Protein AF-A0A564Q6F2-F1 (afdb_monomer)

Secondary structure (DSSP, 8-state):
--HHHHHHHTT--TTEEEEEEEEETTTTEEEEEEEE-TT-EE--TTT--TTEEEEEEEEEEEEEEEETTEEEEEEEEEEEE----

Foldseek 3Di:
DCQVVCCVVVVPDPQKGFPDWDQDVVQLAIETEIEGDQLDWDQQPPPRRTGFHQPDWDWDKDWDPRDVSGTYIYIYTHGDGDDPD

Solvent-accessible surface area (backbone atoms only — not comparable to full-atom values): 5124 Å² total; per-residue (Å²): 143,58,61,70,58,52,33,62,75,68,66,58,50,85,72,46,38,78,76,46,76,50,75,41,78,91,79,33,34,33,42,36,36,37,39,62,60,89,87,56,59,41,60,33,93,86,80,62,45,71,71,27,50,56,80,47,72,44,81,45,77,44,80,53,76,58,56,95,84,18,48,26,36,41,36,32,59,43,69,40,63,68,71,99,119

Structure (mmCIF, N/CA/C/O backbone):
data_AF-A0A564Q6F2-F1
#
_entry.id   AF-A0A564Q6F2-F1
#
loop_
_atom_site.group_PDB
_atom_site.id
_atom_site.type_symbol
_atom_site.label_atom_id
_atom_site.label_alt_id
_atom_site.label_comp_id
_atom_site.label_asym_id
_atom_site.label_entity_id
_atom_site.label_seq_id
_atom_site.pdbx_PDB_ins_code
_atom_site.Cartn_x
_atom_site.Cartn_y
_atom_site.Cartn_z
_atom_site.occupancy
_atom_site.B_iso_or_equiv
_atom_site.auth_seq_id
_atom_site.auth_comp_id
_atom_site.auth_asym_id
_atom_site.auth_atom_id
_atom_site.pdbx_PDB_model_num
ATOM 1 N N . MET A 1 1 ? 2.281 10.566 10.252 1.00 60.06 1 MET A N 1
ATOM 2 C CA . MET A 1 1 ? 3.207 10.008 11.276 1.00 60.06 1 MET A CA 1
ATOM 3 C C . MET A 1 1 ? 2.681 8.694 11.877 1.00 60.06 1 MET A C 1
ATOM 5 O O . MET A 1 1 ? 2.824 8.454 13.069 1.00 60.06 1 MET A O 1
ATOM 9 N N . TYR A 1 2 ? 2.123 7.820 11.033 1.00 75.88 2 TYR A N 1
ATOM 10 C CA . TYR A 1 2 ? 1.864 6.398 11.331 1.00 75.88 2 TYR A CA 1
ATOM 11 C C . TYR A 1 2 ? 2.323 5.500 10.168 1.00 75.88 2 TYR A C 1
ATOM 13 O O . TYR A 1 2 ? 2.283 4.277 10.274 1.00 75.88 2 TYR A O 1
ATOM 21 N N . GLU A 1 3 ? 2.795 6.098 9.067 1.00 81.19 3 GLU A N 1
ATOM 22 C CA . GLU A 1 3 ? 3.131 5.381 7.838 1.00 81.19 3 GLU A CA 1
ATOM 23 C C . GLU A 1 3 ? 4.280 4.389 8.036 1.00 81.19 3 GLU A C 1
ATOM 25 O O . GLU A 1 3 ? 4.184 3.266 7.563 1.00 81.19 3 GLU A O 1
ATOM 30 N N . ASP A 1 4 ? 5.325 4.743 8.796 1.00 84.75 4 ASP A N 1
ATOM 31 C CA . ASP A 1 4 ? 6.455 3.833 9.059 1.00 84.75 4 ASP A CA 1
ATOM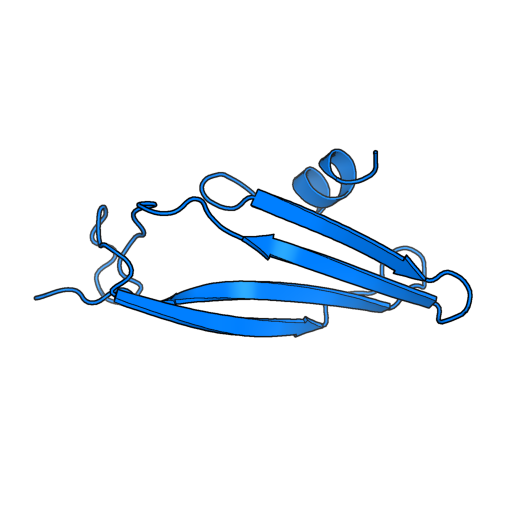 32 C C . ASP A 1 4 ? 6.026 2.581 9.843 1.00 84.75 4 ASP A C 1
ATOM 34 O O . ASP A 1 4 ? 6.501 1.478 9.567 1.00 84.75 4 ASP A O 1
ATOM 38 N N . LEU A 1 5 ? 5.073 2.730 10.774 1.00 88.12 5 LEU A N 1
ATOM 39 C CA . LEU A 1 5 ? 4.521 1.609 11.535 1.00 88.12 5 LEU A CA 1
ATOM 40 C C . LEU A 1 5 ? 3.788 0.641 10.607 1.00 88.12 5 LEU A C 1
ATOM 42 O O . LEU A 1 5 ? 4.065 -0.558 10.638 1.00 88.12 5 LEU A O 1
ATOM 46 N N . PHE A 1 6 ? 2.874 1.144 9.775 1.00 88.06 6 PHE A N 1
ATOM 47 C CA . PHE A 1 6 ? 2.127 0.301 8.842 1.00 88.06 6 PHE A CA 1
ATOM 48 C C . PHE A 1 6 ? 3.028 -0.280 7.754 1.00 88.06 6 PHE A C 1
ATOM 50 O O . PHE A 1 6 ? 2.911 -1.466 7.458 1.00 88.06 6 PHE A 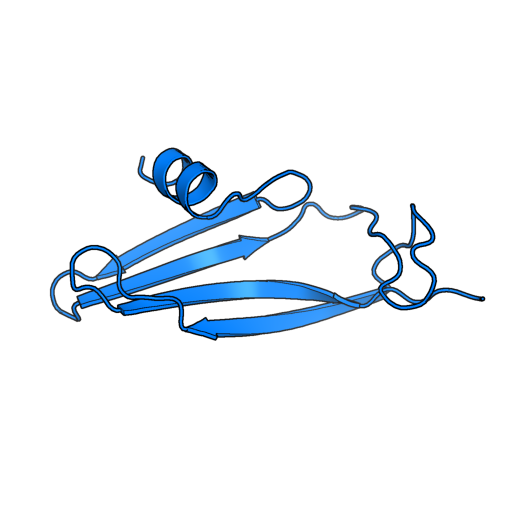O 1
ATOM 57 N N . ARG A 1 7 ? 3.990 0.500 7.245 1.00 89.31 7 ARG A N 1
ATOM 58 C CA . ARG A 1 7 ? 4.997 0.040 6.283 1.00 89.31 7 ARG A CA 1
ATOM 59 C C . ARG A 1 7 ? 5.764 -1.166 6.817 1.00 89.31 7 ARG A C 1
ATOM 61 O O . ARG A 1 7 ? 5.841 -2.184 6.138 1.00 89.31 7 ARG A O 1
ATOM 68 N N . LYS A 1 8 ? 6.269 -1.087 8.051 1.00 88.12 8 LYS A N 1
ATOM 69 C CA . LYS A 1 8 ? 6.985 -2.202 8.691 1.00 88.12 8 LYS A CA 1
ATOM 70 C C . LYS A 1 8 ? 6.073 -3.372 9.033 1.00 88.12 8 LYS A C 1
ATOM 72 O O . LYS A 1 8 ? 6.456 -4.516 8.830 1.00 88.12 8 LYS A O 1
ATOM 77 N N . THR A 1 9 ? 4.873 -3.100 9.537 1.00 88.56 9 THR A N 1
ATOM 78 C CA . THR A 1 9 ? 3.947 -4.155 9.980 1.00 88.56 9 THR A CA 1
ATOM 79 C C . THR A 1 9 ? 3.421 -4.983 8.809 1.00 88.56 9 THR A C 1
ATOM 81 O O . THR A 1 9 ? 3.244 -6.189 8.942 1.00 88.56 9 THR A O 1
ATOM 84 N N . LEU A 1 10 ? 3.198 -4.347 7.658 1.00 89.25 10 LEU A N 1
ATOM 85 C CA . LEU A 1 10 ? 2.729 -4.997 6.433 1.00 89.25 10 LEU A CA 1
ATOM 86 C C . LEU A 1 10 ? 3.872 -5.449 5.515 1.00 89.25 10 LEU A C 1
ATOM 88 O O . LEU A 1 10 ? 3.601 -5.947 4.427 1.00 89.25 10 LEU A O 1
ATOM 92 N N . ASN A 1 11 ? 5.127 -5.274 5.943 1.00 90.00 11 ASN A N 1
ATOM 93 C CA . ASN A 1 11 ? 6.323 -5.565 5.155 1.00 90.00 11 ASN A CA 1
ATOM 94 C C . ASN A 1 11 ? 6.262 -4.951 3.739 1.00 90.00 11 ASN A C 1
ATOM 96 O O . ASN A 1 11 ? 6.477 -5.626 2.734 1.00 90.00 11 ASN A O 1
ATOM 100 N N . ILE A 1 12 ? 5.907 -3.666 3.667 1.00 88.44 12 ILE A N 1
ATOM 101 C CA . ILE A 1 12 ? 5.827 -2.912 2.412 1.00 88.44 12 ILE A CA 1
ATOM 102 C C . ILE A 1 12 ? 7.240 -2.454 2.037 1.00 88.44 12 ILE A C 1
ATOM 104 O O . ILE A 1 12 ? 7.793 -1.505 2.608 1.00 88.44 12 ILE A O 1
ATOM 108 N N . GLU A 1 13 ? 7.814 -3.151 1.068 1.00 86.88 13 GLU A N 1
ATOM 109 C CA . GLU A 1 13 ? 9.157 -2.917 0.547 1.00 86.88 13 GLU A CA 1
ATOM 110 C C . GLU A 1 13 ? 9.112 -2.214 -0.811 1.00 86.88 13 GLU A C 1
ATOM 112 O O . GLU A 1 13 ? 8.096 -2.230 -1.511 1.00 86.88 13 GLU A O 1
ATOM 117 N N . ASP A 1 14 ? 10.232 -1.601 -1.191 1.00 82.69 14 ASP A N 1
ATOM 118 C CA . ASP A 1 14 ? 10.403 -1.057 -2.534 1.00 82.69 14 ASP A CA 1
ATOM 119 C C . ASP A 1 14 ? 10.106 -2.141 -3.593 1.00 82.69 14 ASP A C 1
ATOM 121 O O . ASP A 1 14 ? 10.523 -3.292 -3.434 1.00 82.69 14 ASP A O 1
ATOM 125 N N . PRO A 1 15 ? 9.383 -1.807 -4.676 1.00 87.62 15 PRO A N 1
ATOM 126 C CA . PRO A 1 15 ? 9.054 -0.455 -5.141 1.00 87.62 15 PRO A CA 1
ATOM 127 C C . PRO A 1 15 ? 7.716 0.113 -4.626 1.00 87.62 15 PRO A C 1
ATOM 129 O O . PRO A 1 15 ? 7.260 1.152 -5.110 1.00 87.62 15 PRO A O 1
ATOM 132 N N . TRP A 1 16 ? 7.065 -0.566 -3.682 1.00 90.44 16 TRP A N 1
ATOM 133 C CA . TRP A 1 16 ? 5.780 -0.144 -3.137 1.00 90.44 16 TRP A CA 1
ATOM 134 C C . TRP A 1 16 ? 5.953 0.938 -2.075 1.00 90.44 16 TRP A C 1
ATOM 136 O O . TRP A 1 16 ? 6.808 0.855 -1.190 1.00 90.44 16 TRP A O 1
ATOM 146 N N . VAL A 1 17 ? 5.094 1.947 -2.139 1.00 90.62 17 VAL A N 1
ATOM 147 C CA . VAL A 1 17 ? 5.049 3.063 -1.199 1.00 90.62 17 VAL A CA 1
ATOM 148 C C . VAL A 1 17 ? 3.670 3.144 -0.568 1.00 90.62 17 VAL A C 1
ATOM 150 O O . VAL A 1 17 ? 2.657 2.932 -1.224 1.00 90.62 17 VAL A O 1
ATOM 153 N N . LEU A 1 18 ? 3.629 3.443 0.726 1.00 91.25 18 LEU A N 1
ATOM 154 C CA . LEU A 1 18 ? 2.387 3.784 1.406 1.00 91.25 18 LEU A CA 1
ATOM 155 C C . LEU A 1 18 ? 2.159 5.283 1.199 1.00 91.25 18 LEU A C 1
ATOM 157 O O . LEU A 1 18 ? 2.882 6.090 1.778 1.00 91.25 18 LEU A O 1
ATOM 161 N N . GLU A 1 19 ? 1.223 5.637 0.322 1.00 90.94 19 GLU A N 1
ATOM 162 C CA . GLU A 1 19 ? 0.947 7.027 -0.056 1.00 90.94 19 GLU A CA 1
ATOM 163 C C . GLU A 1 19 ? 0.139 7.741 1.027 1.00 90.94 19 GLU A C 1
ATOM 165 O O . GLU A 1 19 ? 0.435 8.879 1.389 1.00 90.94 19 GLU A O 1
ATOM 170 N N . SER A 1 20 ? -0.876 7.060 1.558 1.00 90.88 20 SER A N 1
ATOM 171 C CA . SER A 1 20 ? -1.786 7.642 2.535 1.00 90.88 20 SER A CA 1
ATOM 172 C C . SER A 1 20 ? -2.332 6.595 3.496 1.00 90.88 20 SER A C 1
ATOM 174 O O . SER A 1 20 ? -2.481 5.416 3.161 1.00 90.88 20 SER A O 1
ATOM 176 N N . VAL A 1 21 ? -2.643 7.051 4.707 1.00 90.94 21 VAL A N 1
ATOM 177 C CA . VAL A 1 21 ? -3.341 6.279 5.732 1.00 90.94 21 VAL A CA 1
ATOM 178 C C . VAL A 1 21 ? -4.484 7.131 6.250 1.00 90.94 21 VAL A C 1
ATOM 180 O O . VAL A 1 21 ? -4.247 8.130 6.930 1.00 90.94 21 VAL A O 1
ATOM 183 N N . ASP A 1 22 ? -5.706 6.717 5.948 1.00 91.56 22 ASP A N 1
ATOM 184 C CA . ASP A 1 22 ? -6.912 7.314 6.499 1.00 91.56 22 ASP A CA 1
ATOM 185 C C . ASP A 1 22 ? -7.377 6.489 7.700 1.00 91.56 22 ASP A C 1
ATOM 187 O O . ASP A 1 22 ? -7.473 5.258 7.644 1.00 91.56 22 ASP A O 1
ATOM 191 N N . PHE A 1 23 ? -7.588 7.160 8.827 1.00 90.50 23 PHE A N 1
ATOM 192 C CA . PHE A 1 23 ? -7.999 6.520 10.067 1.00 90.50 23 PHE A CA 1
ATOM 193 C C . PHE A 1 23 ? -9.258 7.190 10.590 1.00 90.50 23 PHE A C 1
ATOM 195 O O . PHE A 1 23 ? -9.207 8.319 11.080 1.00 90.50 23 PHE A O 1
ATOM 202 N N . ASP A 1 24 ? -10.360 6.445 10.550 1.00 90.25 24 ASP A N 1
ATOM 203 C CA . ASP A 1 24 ? -11.650 6.879 11.058 1.00 90.25 24 ASP A CA 1
ATOM 204 C C . ASP A 1 24 ? -11.974 6.126 12.368 1.00 90.25 24 ASP A C 1
ATOM 206 O O . ASP A 1 24 ? -12.334 4.934 12.355 1.00 90.25 24 ASP A O 1
ATOM 210 N N . PRO A 1 25 ? -11.787 6.774 13.536 1.00 87.50 25 PRO A N 1
ATOM 211 C CA . PRO A 1 25 ? -12.015 6.140 14.830 1.00 87.50 25 PRO A CA 1
ATOM 212 C C . PRO A 1 25 ? -13.497 5.865 15.102 1.00 87.50 25 PRO A C 1
ATOM 214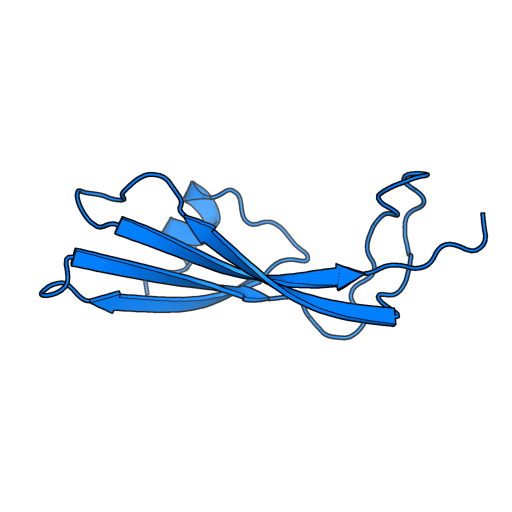 O O . PRO A 1 25 ? -13.812 4.842 15.716 1.00 87.50 25 PRO A O 1
ATOM 217 N N . ASP A 1 26 ? -14.397 6.731 14.635 1.00 90.88 26 ASP A N 1
ATOM 218 C CA . ASP A 1 26 ? -15.843 6.620 14.840 1.00 90.88 26 ASP A CA 1
ATOM 219 C C . ASP A 1 26 ? -16.434 5.448 14.038 1.00 90.88 26 ASP A C 1
ATOM 221 O O . ASP A 1 26 ? -17.197 4.634 14.568 1.00 90.88 26 ASP A O 1
ATOM 225 N N . ALA A 1 27 ? -16.012 5.290 12.783 1.00 90.31 27 ALA A N 1
ATOM 226 C CA . ALA A 1 27 ? -16.378 4.188 11.897 1.00 90.31 27 ALA A CA 1
ATOM 227 C C . ALA A 1 27 ? -15.574 2.902 12.160 1.00 90.31 27 ALA A C 1
ATOM 229 O O . ALA A 1 27 ? -15.873 1.851 11.580 1.00 90.31 27 ALA A O 1
ATOM 230 N N . LYS A 1 28 ? -14.562 2.964 13.034 1.00 91.75 28 LYS A N 1
ATOM 231 C CA . LYS A 1 28 ? -13.609 1.882 13.322 1.00 91.75 28 LYS A CA 1
ATOM 232 C C . LYS A 1 28 ? -12.973 1.304 12.055 1.00 91.75 28 LYS A C 1
ATOM 234 O O . LYS A 1 28 ? -12.921 0.080 11.883 1.00 91.75 28 LYS A O 1
ATOM 239 N N . ARG A 1 29 ? -12.505 2.172 11.160 1.00 93.12 29 ARG A N 1
ATOM 240 C CA . ARG A 1 29 ? -11.967 1.785 9.852 1.00 93.12 29 ARG A CA 1
ATOM 241 C C . ARG A 1 29 ? -10.609 2.435 9.607 1.00 93.12 29 ARG A C 1
ATOM 243 O O . ARG A 1 29 ? -10.384 3.577 9.988 1.00 93.12 29 ARG A O 1
ATOM 250 N N . ILE A 1 30 ? -9.709 1.670 9.001 1.00 93.31 30 ILE A N 1
ATOM 251 C CA . ILE A 1 30 ? -8.403 2.125 8.535 1.00 93.31 30 ILE A CA 1
ATOM 252 C C . ILE A 1 30 ? -8.331 1.839 7.043 1.00 93.31 30 ILE A C 1
ATOM 254 O O . ILE A 1 30 ? -8.542 0.694 6.633 1.00 93.31 30 ILE A O 1
ATOM 258 N N . GLU A 1 31 ? -8.021 2.853 6.251 1.00 94.06 31 GLU A N 1
ATOM 259 C CA . GLU A 1 31 ? -7.819 2.737 4.811 1.00 94.06 31 GLU A CA 1
ATOM 260 C C . GLU A 1 31 ? -6.369 3.077 4.485 1.00 94.06 31 GLU A C 1
ATOM 262 O O . GLU A 1 31 ? -5.848 4.133 4.831 1.00 94.06 31 GLU A O 1
ATOM 267 N N . LEU A 1 32 ? -5.688 2.126 3.868 1.00 93.12 32 LEU A N 1
ATOM 268 C CA . LEU A 1 32 ? -4.266 2.173 3.576 1.00 93.12 32 LEU A CA 1
ATOM 269 C C . LEU A 1 32 ? -4.112 2.212 2.064 1.00 93.12 32 LEU A C 1
ATOM 271 O O . LEU A 1 32 ? -4.446 1.239 1.390 1.00 93.12 32 LEU A O 1
ATOM 275 N N . TYR A 1 33 ? -3.605 3.318 1.540 1.00 94.06 33 TYR A N 1
ATOM 276 C CA . TYR A 1 33 ? -3.426 3.525 0.110 1.00 94.06 33 TYR A CA 1
ATOM 277 C C . TYR A 1 33 ? -1.970 3.252 -0.246 1.00 94.06 33 TYR A C 1
ATOM 279 O O . TYR A 1 33 ? -1.080 4.000 0.163 1.00 94.06 33 TYR A O 1
ATOM 287 N N . LEU A 1 34 ? -1.721 2.162 -0.972 1.00 92.75 34 LEU A N 1
ATOM 288 C CA . LEU A 1 34 ? -0.401 1.836 -1.492 1.00 92.75 34 LEU A CA 1
ATOM 289 C C . LEU A 1 34 ? -0.307 2.104 -2.983 1.00 92.75 34 LEU A C 1
ATOM 291 O O . LEU A 1 34 ? -1.236 1.862 -3.754 1.00 92.75 34 LEU A O 1
ATOM 295 N N . ASP A 1 35 ? 0.879 2.531 -3.371 1.00 91.88 35 ASP A N 1
ATOM 296 C CA . ASP A 1 35 ? 1.190 2.913 -4.727 1.00 91.88 35 ASP A CA 1
ATOM 297 C C . ASP A 1 35 ? 2.631 2.554 -5.099 1.00 91.88 35 ASP A C 1
ATOM 299 O O . ASP A 1 35 ? 3.350 1.934 -4.316 1.00 91.88 35 ASP A O 1
ATOM 303 N N . PHE A 1 36 ? 3.064 2.912 -6.303 1.00 90.62 36 PHE A N 1
ATOM 304 C CA . PHE A 1 36 ? 4.425 2.704 -6.774 1.00 90.62 36 PHE A CA 1
ATOM 305 C C . PHE A 1 36 ? 4.841 3.842 -7.709 1.00 90.62 36 PHE A C 1
ATOM 307 O O . PHE A 1 36 ? 4.035 4.409 -8.445 1.00 90.62 36 PHE A O 1
ATOM 314 N N . ALA A 1 37 ? 6.132 4.174 -7.724 1.00 87.44 37 ALA A N 1
ATOM 315 C CA . ALA A 1 37 ? 6.617 5.280 -8.544 1.00 87.44 37 ALA A CA 1
ATOM 316 C C . ALA A 1 37 ? 6.426 5.012 -10.056 1.00 87.44 37 ALA A C 1
ATOM 318 O O . ALA A 1 37 ? 6.667 3.892 -10.523 1.00 87.44 37 ALA A O 1
ATOM 319 N N . PRO A 1 38 ? 6.066 6.019 -10.870 1.00 82.88 38 PRO A N 1
ATOM 320 C CA . PRO A 1 38 ? 5.983 5.850 -12.317 1.00 82.88 38 PRO A CA 1
ATOM 321 C C . PRO A 1 38 ? 7.341 5.427 -12.895 1.00 82.88 38 PRO A C 1
ATOM 323 O O . PRO A 1 38 ? 8.388 5.940 -12.509 1.00 82.88 38 PRO A O 1
ATOM 326 N N . GLY A 1 39 ? 7.325 4.474 -13.830 1.00 81.62 39 GLY A N 1
ATOM 327 C CA . GLY A 1 39 ? 8.549 3.888 -14.388 1.00 81.62 39 GLY A CA 1
ATOM 328 C C . GLY A 1 39 ? 9.164 2.772 -13.537 1.00 81.62 39 GLY A C 1
ATOM 329 O O . GLY A 1 39 ? 10.193 2.216 -13.928 1.00 81.62 39 GLY A O 1
ATOM 330 N N . THR A 1 40 ? 8.526 2.404 -12.420 1.00 85.81 40 THR A N 1
ATOM 331 C CA . THR A 1 40 ? 8.851 1.177 -11.68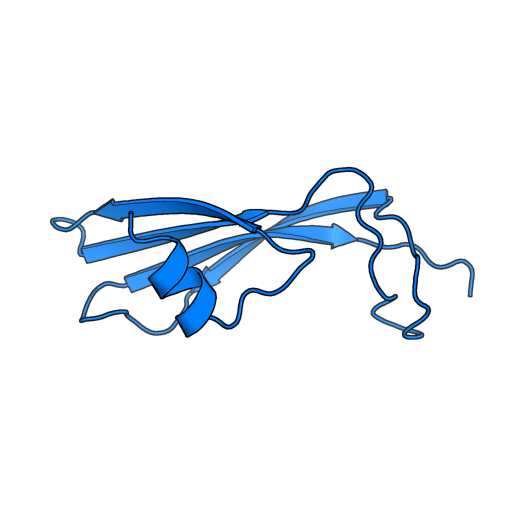9 1.00 85.81 40 THR A CA 1
ATOM 332 C C . THR A 1 40 ? 8.773 -0.029 -12.619 1.00 85.81 40 THR A C 1
ATOM 334 O O . THR A 1 40 ? 7.850 -0.168 -13.427 1.00 85.81 40 THR A O 1
ATOM 337 N N . LYS A 1 41 ? 9.758 -0.915 -12.483 1.00 86.00 41 LYS A N 1
ATOM 338 C CA . LYS A 1 41 ? 9.791 -2.197 -13.174 1.00 86.00 41 LYS A CA 1
ATOM 339 C C . LYS A 1 41 ? 9.400 -3.300 -12.206 1.00 86.00 41 LYS A C 1
ATOM 341 O O . LYS A 1 41 ? 9.840 -3.287 -11.061 1.00 86.00 41 LYS A O 1
ATOM 346 N N . PHE A 1 42 ? 8.627 -4.257 -12.695 1.00 86.25 42 PHE A N 1
ATOM 347 C CA . PHE A 1 42 ? 8.157 -5.388 -11.908 1.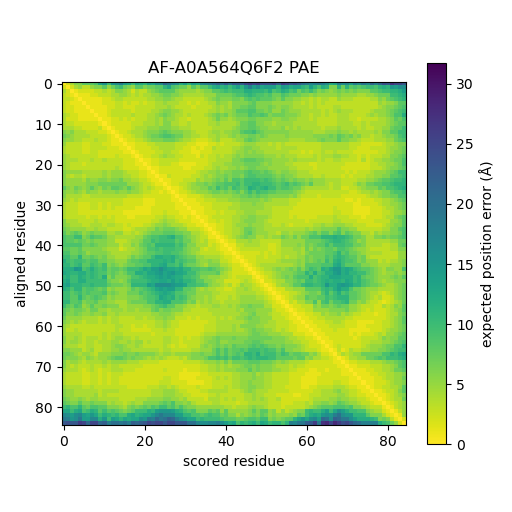00 86.25 42 PHE A CA 1
ATOM 348 C C . PHE A 1 42 ? 8.617 -6.702 -12.528 1.00 86.25 42 PHE A C 1
ATOM 350 O O . PHE A 1 42 ? 8.912 -6.780 -13.726 1.00 86.25 42 PHE A O 1
ATOM 357 N N . ASP A 1 43 ? 8.667 -7.737 -11.702 1.00 86.81 43 ASP A N 1
ATOM 358 C CA . ASP A 1 43 ? 8.861 -9.104 -12.157 1.00 86.81 43 ASP A CA 1
ATOM 359 C C . ASP A 1 43 ? 7.581 -9.624 -12.819 1.00 86.81 43 ASP A C 1
ATOM 361 O O . ASP A 1 43 ? 6.465 -9.378 -12.354 1.00 86.81 43 ASP A O 1
ATOM 365 N N . CYS A 1 44 ? 7.729 -10.344 -13.931 1.00 84.75 44 CYS A N 1
ATOM 366 C CA . CYS A 1 44 ? 6.587 -10.960 -14.597 1.00 84.75 44 CYS A CA 1
ATOM 367 C C . CYS A 1 44 ? 5.939 -12.017 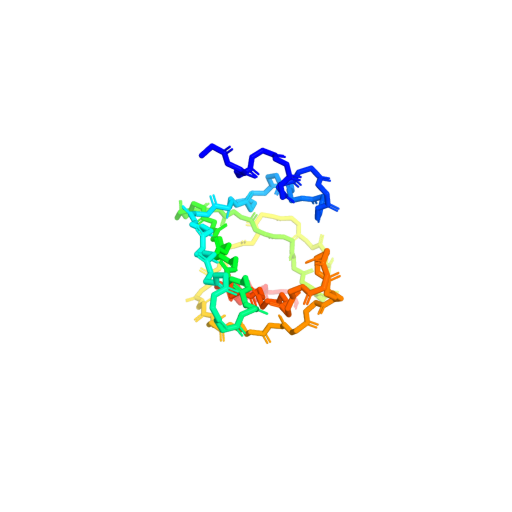-13.681 1.00 84.75 44 CYS A C 1
ATOM 369 O O . CYS A 1 44 ? 6.633 -12.945 -13.270 1.00 84.75 44 CYS A O 1
ATOM 371 N N . PRO A 1 45 ? 4.618 -11.977 -13.420 1.00 81.50 45 PRO A N 1
ATOM 372 C CA . PRO A 1 45 ? 3.962 -12.960 -12.557 1.00 81.50 45 PRO A CA 1
ATOM 373 C C . PRO A 1 45 ? 3.910 -14.372 -13.167 1.00 81.50 45 PRO A C 1
ATOM 375 O O . PRO A 1 45 ? 3.545 -15.314 -12.470 1.00 81.50 45 PRO A O 1
ATOM 378 N N . ILE A 1 46 ? 4.237 -14.525 -14.458 1.00 83.62 46 ILE A N 1
ATOM 379 C CA . ILE A 1 46 ? 4.198 -15.807 -15.179 1.00 83.62 46 ILE A CA 1
ATOM 380 C C . ILE A 1 46 ? 5.599 -16.424 -15.274 1.00 83.62 46 ILE A C 1
ATOM 382 O O . ILE A 1 46 ? 5.792 -17.568 -14.875 1.00 83.62 46 ILE A O 1
ATOM 386 N N . CYS A 1 47 ? 6.580 -15.678 -15.795 1.00 85.50 47 CYS A N 1
ATOM 387 C CA . CYS A 1 47 ? 7.938 -16.182 -16.047 1.00 85.50 47 CYS A CA 1
ATOM 388 C C . CYS A 1 47 ? 8.997 -15.658 -15.063 1.00 85.50 47 CYS A C 1
ATOM 390 O O . CYS A 1 47 ? 10.165 -16.022 -15.170 1.00 85.50 47 CYS A O 1
ATOM 392 N N . ASN A 1 48 ? 8.614 -14.796 -14.116 1.00 82.75 48 ASN A N 1
ATOM 393 C CA . ASN A 1 48 ? 9.505 -14.174 -13.133 1.00 82.75 48 ASN A CA 1
ATOM 394 C C . ASN A 1 48 ? 10.669 -13.373 -13.751 1.00 82.75 48 ASN A C 1
ATOM 396 O O . ASN A 1 48 ? 11.687 -13.139 -13.097 1.00 82.75 48 ASN A O 1
ATOM 400 N N . LYS A 1 49 ? 10.529 -12.951 -15.017 1.00 84.81 49 LYS A N 1
ATOM 401 C CA . LYS A 1 49 ? 11.510 -12.103 -15.693 1.00 84.81 49 LYS A CA 1
ATOM 402 C C . LYS A 1 49 ? 11.527 -10.716 -15.045 1.00 84.81 49 LYS A C 1
ATOM 404 O O . LYS A 1 49 ? 10.481 -10.054 -15.041 1.00 84.81 49 LYS A O 1
ATOM 409 N N . PRO A 1 50 ? 12.688 -10.249 -14.560 1.00 83.62 50 PRO A N 1
ATOM 410 C CA . PRO A 1 50 ? 12.798 -8.927 -13.975 1.00 83.62 50 PRO A CA 1
ATOM 411 C C . PRO A 1 50 ? 12.735 -7.849 -15.053 1.00 83.62 50 PRO A C 1
ATOM 413 O O . PRO A 1 50 ? 13.074 -8.066 -16.219 1.00 83.62 50 PRO A O 1
ATOM 416 N N . GLY A 1 51 ? 12.369 -6.637 -14.646 1.00 83.00 51 GLY A N 1
ATOM 417 C CA . GLY A 1 51 ? 12.507 -5.467 -15.505 1.00 83.00 51 GLY A CA 1
ATOM 418 C C . GLY A 1 51 ? 11.334 -5.209 -16.456 1.00 83.00 51 GLY A C 1
ATOM 419 O O . GLY A 1 51 ? 11.487 -4.388 -17.363 1.00 83.00 51 GLY A O 1
ATOM 420 N N . CYS A 1 52 ? 10.189 -5.870 -16.270 1.00 83.56 52 CYS A N 1
ATOM 421 C CA . CYS A 1 52 ? 9.013 -5.667 -17.111 1.00 83.56 52 CYS A CA 1
ATOM 422 C C . CYS A 1 52 ? 8.324 -4.340 -16.757 1.00 83.56 52 CYS A C 1
ATOM 424 O O . CYS A 1 52 ? 8.099 -4.031 -15.584 1.00 83.56 52 CYS A O 1
ATOM 426 N N . SER A 1 53 ? 7.985 -3.542 -17.770 1.00 84.12 53 SER A N 1
ATOM 427 C CA . SER A 1 53 ? 7.203 -2.318 -17.586 1.00 84.12 53 SER A CA 1
ATOM 428 C C . SER A 1 53 ? 5.725 -2.651 -17.402 1.00 84.12 53 SER A C 1
ATOM 430 O O . SER A 1 53 ? 5.174 -3.480 -18.131 1.00 84.12 53 SER A O 1
ATOM 432 N N . ALA A 1 54 ? 5.068 -1.968 -16.467 1.00 84.81 54 ALA A N 1
ATOM 433 C CA . ALA A 1 54 ? 3.615 -2.001 -16.378 1.00 84.81 54 ALA A CA 1
ATOM 434 C C . ALA A 1 54 ? 3.013 -1.303 -17.610 1.00 84.81 54 ALA A C 1
ATOM 436 O O . ALA A 1 54 ? 3.371 -0.161 -17.897 1.00 84.81 54 ALA A O 1
ATOM 437 N N . TYR A 1 55 ? 2.136 -1.987 -18.347 1.00 84.56 55 TYR A N 1
ATOM 438 C CA . TYR A 1 55 ? 1.406 -1.397 -19.482 1.00 84.56 55 TYR A CA 1
ATOM 439 C C . TYR A 1 55 ? 0.054 -0.824 -19.055 1.00 84.56 55 TYR A C 1
ATOM 441 O O . TYR A 1 55 ? -0.471 0.077 -19.702 1.00 84.56 55 TYR A O 1
ATOM 449 N N . ASP A 1 56 ? -0.504 -1.371 -17.978 1.00 86.06 56 ASP A N 1
ATOM 450 C CA . ASP A 1 56 ? -1.795 -1.006 -17.416 1.00 86.06 56 ASP A CA 1
ATOM 451 C C . ASP A 1 56 ? -1.723 -1.122 -15.894 1.00 86.06 56 ASP A C 1
ATOM 453 O O . ASP A 1 56 ? -0.866 -1.824 -15.343 1.00 86.06 56 ASP A O 1
ATOM 457 N N . THR A 1 57 ? -2.613 -0.428 -15.202 1.00 88.38 57 THR A N 1
ATOM 458 C CA . THR A 1 57 ? -2.735 -0.497 -13.749 1.00 88.38 57 THR A CA 1
ATOM 459 C C . THR A 1 57 ? -4.191 -0.694 -13.379 1.00 88.38 57 THR A C 1
ATOM 461 O O . THR A 1 57 ? -5.088 -0.087 -13.955 1.00 88.38 57 THR A O 1
ATOM 464 N N . GLN A 1 58 ? -4.439 -1.563 -12.403 1.00 90.25 58 GLN A N 1
ATOM 465 C CA . GLN A 1 58 ? -5.782 -1.799 -11.897 1.00 90.25 58 GLN A CA 1
ATOM 466 C C . GLN A 1 58 ? -5.828 -1.535 -10.401 1.00 90.25 58 GLN A C 1
ATOM 468 O O . GLN A 1 58 ? -5.090 -2.155 -9.638 1.00 90.25 58 GLN A O 1
ATOM 473 N N . GLU A 1 59 ? -6.742 -0.669 -9.984 1.00 92.25 59 GLU A N 1
ATOM 474 C CA . GLU A 1 59 ? -7.058 -0.482 -8.573 1.00 92.25 59 GLU A CA 1
ATOM 475 C C . GLU A 1 59 ? -7.701 -1.746 -8.005 1.00 92.25 59 GLU A C 1
ATOM 477 O O . GLU A 1 59 ? -8.661 -2.294 -8.557 1.00 92.25 59 GLU A O 1
ATOM 482 N N . LYS A 1 60 ? -7.141 -2.228 -6.900 1.00 93.56 60 LYS A N 1
ATOM 483 C CA . LYS A 1 60 ? -7.672 -3.350 -6.139 1.00 93.56 60 LYS A CA 1
ATOM 484 C C . LYS A 1 60 ? -7.788 -2.969 -4.676 1.00 93.56 60 LYS A C 1
ATOM 486 O O . LYS A 1 60 ? -6.971 -2.220 -4.147 1.00 93.56 60 LYS A O 1
ATOM 491 N N . GLU A 1 61 ? -8.808 -3.530 -4.043 1.00 94.50 61 GLU A N 1
ATOM 492 C CA . GLU A 1 61 ? -9.042 -3.417 -2.612 1.00 94.50 61 GLU A CA 1
ATOM 493 C C . GLU A 1 61 ? -8.924 -4.806 -1.976 1.00 94.50 61 GLU A C 1
ATOM 495 O O . GLU A 1 61 ? -9.481 -5.784 -2.486 1.00 94.50 61 GLU A O 1
ATOM 500 N N . TRP A 1 62 ? -8.221 -4.894 -0.848 1.00 95.00 62 TRP A N 1
ATOM 501 C CA . TRP A 1 62 ? -8.172 -6.089 -0.011 1.00 95.00 62 TRP A CA 1
ATOM 502 C C . TRP A 1 62 ? -8.551 -5.751 1.422 1.00 95.00 62 TRP A C 1
ATOM 504 O O . TRP A 1 62 ? -8.044 -4.800 2.013 1.00 95.00 62 TRP A O 1
ATOM 514 N N . ARG A 1 63 ? -9.387 -6.595 2.026 1.00 93.88 63 ARG A N 1
ATOM 515 C CA . ARG A 1 63 ? -9.682 -6.522 3.457 1.00 93.88 63 ARG A CA 1
ATOM 516 C C . ARG A 1 63 ? -8.620 -7.292 4.239 1.00 93.88 63 ARG A C 1
ATOM 518 O O . ARG A 1 63 ? -8.549 -8.517 4.142 1.00 93.88 63 ARG A O 1
ATOM 525 N N . HIS A 1 64 ? -7.818 -6.575 5.018 1.00 91.38 64 HIS A N 1
ATOM 526 C CA . HIS A 1 64 ? -6.828 -7.157 5.918 1.00 91.38 64 HIS A CA 1
ATOM 527 C C . HIS A 1 64 ? -7.477 -7.565 7.254 1.00 91.38 64 HIS A C 1
ATOM 529 O O . HIS A 1 64 ? -8.639 -7.256 7.539 1.00 91.38 64 HIS A O 1
ATOM 535 N N . LEU A 1 65 ? -6.718 -8.289 8.077 1.00 91.44 65 LEU A N 1
ATOM 536 C CA . LEU A 1 65 ? -7.045 -8.483 9.486 1.00 91.44 65 LEU A CA 1
ATOM 537 C C . LEU A 1 65 ? -7.163 -7.132 10.196 1.00 91.44 65 LEU A C 1
ATOM 539 O O . LEU A 1 65 ? -6.447 -6.181 9.877 1.00 91.44 65 LEU A O 1
ATOM 543 N N . ASP A 1 66 ? -8.062 -7.084 11.171 1.00 91.50 66 ASP A N 1
ATOM 544 C CA . ASP A 1 66 ? -8.362 -5.863 11.903 1.00 91.50 66 ASP A CA 1
ATOM 545 C C . ASP A 1 66 ? -7.130 -5.397 12.706 1.00 91.50 66 ASP A C 1
ATOM 547 O O . ASP A 1 66 ? -6.504 -6.176 13.430 1.00 91.50 66 ASP A O 1
ATOM 551 N N . PHE A 1 67 ? -6.801 -4.109 12.615 1.00 87.94 67 PHE A N 1
ATOM 552 C CA . PHE A 1 67 ? -5.758 -3.471 13.415 1.00 87.94 67 PHE A CA 1
ATOM 553 C C . PHE A 1 67 ? -6.374 -2.901 14.685 1.00 87.94 67 PHE A C 1
ATOM 555 O O . PHE A 1 67 ? -7.179 -1.979 14.620 1.00 87.94 67 PHE A O 1
ATOM 562 N N . PHE A 1 68 ? -6.002 -3.433 15.851 1.00 84.25 68 PHE A N 1
ATOM 563 C CA . PHE A 1 68 ? -6.457 -2.923 17.154 1.00 84.25 68 PHE A CA 1
ATOM 564 C C . PHE A 1 68 ? -7.983 -2.727 17.247 1.00 84.25 68 PHE A C 1
ATOM 566 O O . PHE A 1 68 ? -8.447 -1.765 17.845 1.00 84.25 68 PHE A O 1
ATOM 573 N N . GLN A 1 69 ? -8.761 -3.662 16.683 1.00 88.19 69 GLN A N 1
ATOM 574 C CA . GLN A 1 69 ? -10.236 -3.630 16.597 1.00 88.19 69 GLN A CA 1
ATOM 575 C C . GLN A 1 69 ? -10.831 -2.693 15.528 1.00 88.19 69 GLN A C 1
ATOM 577 O O . GLN A 1 69 ? -12.052 -2.536 15.471 1.00 88.19 69 GLN A O 1
ATOM 582 N N . HIS A 1 70 ? -10.003 -2.116 14.659 1.00 90.38 70 HIS A N 1
ATOM 583 C CA . HIS A 1 70 ? -10.429 -1.358 13.487 1.00 90.38 70 HIS A CA 1
ATOM 584 C C . HIS A 1 70 ? -10.301 -2.218 12.230 1.00 90.38 70 HIS A C 1
ATOM 586 O O . HIS A 1 70 ? -9.281 -2.873 12.011 1.00 90.38 70 HIS A O 1
ATOM 592 N N . LYS A 1 71 ? -11.326 -2.209 11.379 1.00 93.38 71 LYS A N 1
ATOM 593 C CA . LYS A 1 71 ? -11.295 -2.918 10.097 1.00 93.38 71 LYS A CA 1
ATOM 594 C C . LYS A 1 71 ? -10.281 -2.253 9.179 1.00 93.38 71 LYS A C 1
ATOM 596 O O . LYS A 1 71 ? -10.342 -1.043 9.000 1.00 93.38 71 LYS A O 1
ATOM 601 N N . ALA A 1 72 ? -9.393 -3.038 8.583 1.00 93.69 72 ALA A N 1
ATOM 602 C CA . ALA A 1 72 ? -8.328 -2.525 7.735 1.00 93.69 72 ALA A CA 1
ATOM 603 C C . ALA A 1 72 ? -8.574 -2.871 6.263 1.00 93.69 72 ALA A C 1
ATOM 605 O O . ALA A 1 72 ? -8.782 -4.038 5.921 1.00 93.69 72 ALA A O 1
ATOM 606 N N . PHE A 1 73 ? -8.524 -1.860 5.404 1.00 94.56 73 PHE A N 1
ATOM 607 C CA . PHE A 1 73 ? -8.661 -1.984 3.958 1.00 94.56 73 PHE A CA 1
ATOM 608 C C . PHE A 1 73 ? -7.394 -1.471 3.286 1.00 94.56 73 PHE A C 1
ATOM 610 O O . PHE A 1 73 ? -6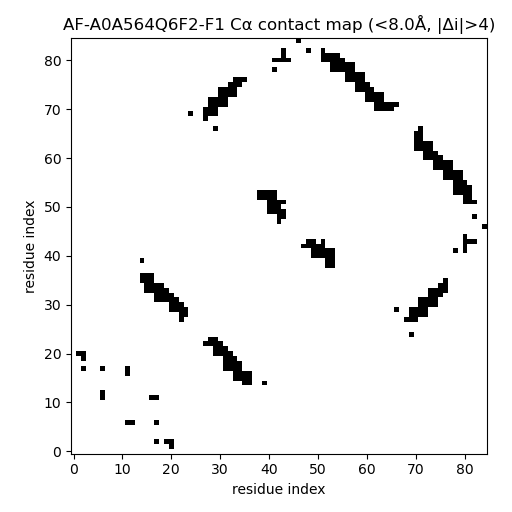.890 -0.403 3.617 1.00 94.56 73 PHE A O 1
ATOM 617 N N . LEU A 1 74 ? -6.858 -2.272 2.374 1.00 94.12 74 LEU A N 1
ATOM 618 C CA . LEU A 1 74 ? -5.688 -1.964 1.567 1.00 94.12 74 LEU A CA 1
ATOM 619 C C . LEU A 1 74 ? -6.184 -1.623 0.168 1.00 94.12 74 LEU A C 1
ATOM 621 O O . LEU A 1 74 ? -6.769 -2.480 -0.489 1.00 94.12 74 LEU A O 1
ATOM 625 N N . HIS A 1 75 ? -5.933 -0.407 -0.285 1.00 94.88 75 HIS A N 1
ATOM 626 C CA . HIS A 1 75 ? -6.198 0.049 -1.640 1.00 94.88 75 HIS A CA 1
ATOM 627 C C . HIS A 1 75 ? -4.867 0.123 -2.360 1.00 94.88 75 HIS A C 1
ATOM 629 O O . HIS A 1 75 ? -3.961 0.800 -1.887 1.00 94.88 75 HIS A O 1
ATOM 635 N N . CYS A 1 76 ? -4.708 -0.577 -3.477 1.00 93.56 76 CYS A N 1
ATOM 636 C CA . CYS A 1 76 ? -3.479 -0.454 -4.243 1.00 93.56 76 CYS A CA 1
ATOM 637 C C . CYS A 1 76 ? -3.680 -0.576 -5.745 1.00 93.56 76 CYS A C 1
ATOM 639 O O . CYS A 1 76 ? -4.482 -1.379 -6.235 1.00 93.56 76 CYS A O 1
ATOM 641 N N . ARG A 1 77 ? -2.922 0.243 -6.481 1.00 90.69 77 ARG A N 1
ATOM 642 C CA . ARG A 1 77 ? -2.800 0.133 -7.932 1.00 90.69 77 ARG A CA 1
ATOM 643 C C . ARG A 1 77 ? -1.881 -1.035 -8.250 1.00 90.69 77 ARG A C 1
ATOM 645 O O . ARG A 1 77 ? -0.674 -0.956 -8.070 1.00 90.69 77 ARG A O 1
ATOM 652 N N . VAL A 1 78 ? -2.443 -2.130 -8.748 1.00 89.69 78 VAL A N 1
ATOM 653 C CA . VAL A 1 78 ? -1.664 -3.299 -9.161 1.00 89.69 78 VAL A CA 1
ATOM 654 C C . VAL A 1 78 ? -1.216 -3.132 -10.607 1.00 89.69 78 VAL A C 1
ATOM 656 O O . VAL A 1 78 ? -2.076 -3.001 -11.486 1.00 89.69 78 VAL A O 1
ATOM 659 N N . PRO A 1 79 ? 0.096 -3.176 -10.889 1.00 89.56 79 PRO A N 1
ATOM 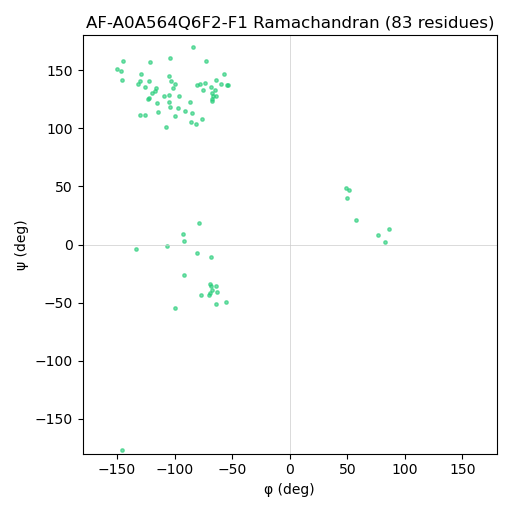660 C CA . PRO A 1 79 ? 0.600 -3.138 -12.247 1.00 89.56 79 PRO A CA 1
ATOM 661 C C . PRO A 1 79 ? 0.225 -4.424 -12.976 1.00 89.56 79 PRO A C 1
ATOM 663 O O . PRO A 1 79 ? 0.392 -5.537 -12.471 1.00 89.56 79 PRO A O 1
ATOM 666 N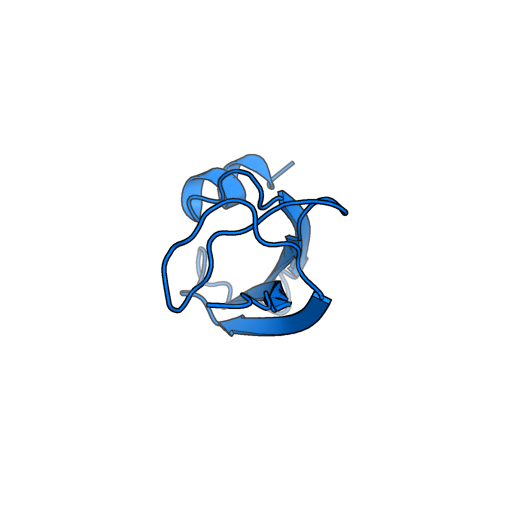 N . ARG A 1 80 ? -0.235 -4.274 -14.210 1.00 86.69 80 ARG A N 1
ATOM 667 C CA . ARG A 1 80 ? -0.274 -5.357 -15.180 1.00 86.69 80 ARG A CA 1
ATOM 668 C C . ARG A 1 80 ? 0.959 -5.223 -16.049 1.00 86.69 80 ARG A C 1
ATOM 670 O O . ARG A 1 80 ? 1.155 -4.220 -16.732 1.00 86.69 80 ARG A O 1
ATOM 677 N N . VAL A 1 81 ? 1.805 -6.239 -15.995 1.00 86.69 81 VAL A N 1
ATOM 678 C CA . VAL A 1 81 ? 2.995 -6.337 -16.835 1.00 86.69 81 VAL A CA 1
ATOM 679 C C . VAL A 1 81 ? 2.713 -7.253 -18.012 1.00 86.69 81 VAL A C 1
ATOM 681 O O . VAL A 1 81 ? 2.053 -8.281 -17.864 1.00 86.69 81 VAL A O 1
ATOM 684 N N . SER A 1 82 ? 3.185 -6.846 -19.186 1.00 72.44 82 SER A N 1
ATOM 685 C CA . SER A 1 82 ? 3.172 -7.670 -20.389 1.00 72.44 82 SER A CA 1
ATOM 686 C C . SER A 1 82 ? 4.600 -8.131 -20.599 1.00 72.44 82 SER A C 1
ATOM 688 O O . SER A 1 82 ? 5.526 -7.320 -20.559 1.00 72.44 82 SER A O 1
ATOM 690 N N . CYS A 1 83 ? 4.773 -9.431 -20.771 1.00 76.44 83 CYS A N 1
ATOM 691 C CA . CYS A 1 83 ? 6.047 -10.030 -21.116 1.00 76.44 83 CYS A CA 1
ATOM 692 C C . CYS A 1 83 ? 5.876 -10.687 -22.485 1.00 76.44 83 CYS A C 1
ATOM 694 O O . CYS A 1 83 ? 4.890 -11.387 -22.690 1.00 76.44 83 CYS A O 1
ATOM 696 N N . ASP A 1 84 ? 6.809 -10.442 -23.402 1.00 68.44 84 ASP A N 1
ATOM 697 C CA . ASP A 1 84 ? 6.846 -11.032 -24.752 1.00 68.44 84 ASP A CA 1
ATOM 698 C C . ASP A 1 84 ? 7.392 -12.480 -24.764 1.00 68.44 84 ASP A C 1
ATOM 700 O O . ASP A 1 84 ? 7.849 -12.962 -25.799 1.00 68.44 84 ASP A O 1
ATOM 704 N N . GLU A 1 85 ? 7.403 -13.162 -23.612 1.00 59.50 85 GLU A N 1
ATOM 705 C CA . GLU A 1 85 ? 7.806 -14.576 -23.504 1.00 59.50 85 GLU A CA 1
ATOM 706 C C . GLU A 1 85 ? 6.626 -15.539 -23.619 1.00 59.50 85 GLU A C 1
ATOM 708 O O . GLU A 1 85 ? 5.582 -15.280 -22.976 1.00 59.50 85 GLU A O 1
#

Mean predicted aligned error: 5.24 Å

Sequence (85 aa):
MYEDLFRKTLNIEDPWVLESVDFDPDAKRIELYLDFAPGTKFDCPICNKPGCSAYDTQEKEWRHLDFFQHKAFLHCRVPRVSCDE

Radius of gyration: 14.76 Å; Cα contacts (8 Å, |Δi|>4): 158; chains: 1; bounding box: 29×26×42 Å

pLDDT: mean 87.49, std 6.55, range [59.5, 95.0]